Protein AF-G5SKG4-F1 (afdb_monomer_lite)

Radius of gyration: 15.86 Å; chains: 1; bounding box: 27×41×28 Å

Organism: NCBI:txid913086

Structure (mmCIF, N/CA/C/O backbone):
data_AF-G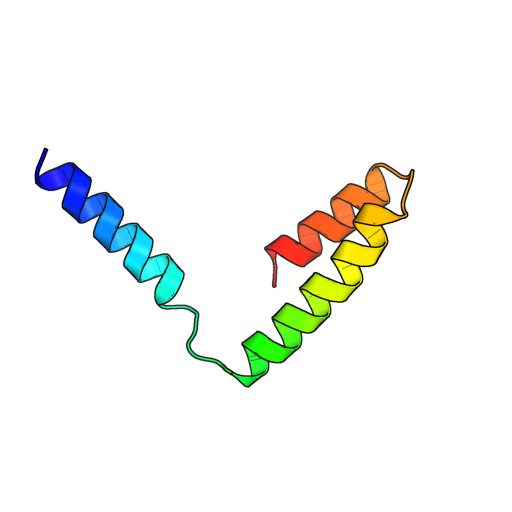5SKG4-F1
#
_entry.id   AF-G5SKG4-F1
#
loop_
_atom_site.group_PDB
_atom_site.id
_atom_site.type_symbol
_atom_site.label_atom_id
_atom_site.label_alt_id
_atom_site.label_comp_id
_atom_site.label_asym_id
_atom_site.label_entity_id
_atom_site.label_seq_id
_atom_site.pdbx_PDB_ins_code
_atom_site.Cartn_x
_atom_site.Cartn_y
_atom_site.Cartn_z
_atom_site.occupancy
_atom_site.B_iso_or_equiv
_atom_site.auth_seq_id
_atom_site.auth_comp_id
_atom_site.auth_asym_id
_atom_site.auth_atom_id
_atom_site.pdbx_PDB_model_num
ATOM 1 N N . MET A 1 1 ? 9.802 33.511 3.376 1.00 53.91 1 MET A N 1
ATOM 2 C CA . MET A 1 1 ? 8.777 32.976 2.452 1.00 53.91 1 MET A CA 1
ATOM 3 C C . MET A 1 1 ? 9.363 32.377 1.166 1.00 53.91 1 MET A C 1
ATOM 5 O O . MET A 1 1 ? 9.030 31.244 0.867 1.00 53.91 1 MET A O 1
ATOM 9 N N . ARG A 1 2 ? 10.311 33.024 0.462 1.00 58.84 2 ARG A N 1
ATOM 10 C CA . ARG A 1 2 ? 10.998 32.442 -0.724 1.00 58.84 2 ARG A CA 1
ATOM 11 C C . ARG A 1 2 ? 11.777 31.131 -0.489 1.00 58.84 2 ARG A C 1
ATOM 13 O O . ARG A 1 2 ? 11.768 30.256 -1.338 1.00 58.84 2 ARG A O 1
ATOM 20 N N . LYS A 1 3 ? 12.415 30.975 0.678 1.00 57.72 3 LYS A N 1
ATOM 21 C CA . LYS A 1 3 ? 13.200 29.773 1.031 1.00 57.72 3 LYS A CA 1
ATOM 22 C C . LYS A 1 3 ? 12.321 28.524 1.225 1.00 57.72 3 LYS A C 1
ATOM 24 O O . LYS A 1 3 ? 12.689 27.448 0.782 1.00 57.72 3 LYS A O 1
ATOM 29 N N . SER A 1 4 ? 11.148 28.688 1.839 1.00 61.12 4 SER A N 1
ATOM 30 C CA . SER A 1 4 ? 10.193 27.597 2.086 1.00 61.12 4 SER A CA 1
ATOM 31 C C . SER A 1 4 ? 9.474 27.160 0.809 1.00 61.12 4 SER A C 1
ATOM 33 O O . SER A 1 4 ? 9.260 25.973 0.610 1.00 61.12 4 SER A O 1
ATOM 35 N N . LEU A 1 5 ? 9.165 28.105 -0.085 1.00 59.41 5 LEU A N 1
ATOM 36 C CA . LEU A 1 5 ? 8.573 27.802 -1.392 1.00 59.41 5 LEU A CA 1
ATOM 37 C C . LEU A 1 5 ? 9.528 27.007 -2.289 1.00 59.41 5 LEU A C 1
ATOM 39 O O . LEU A 1 5 ? 9.100 26.051 -2.922 1.00 59.41 5 LEU A O 1
ATOM 43 N N . LEU A 1 6 ? 10.821 27.349 -2.297 1.00 67.62 6 LEU A N 1
ATOM 44 C CA . LEU A 1 6 ? 11.830 26.577 -3.030 1.00 67.62 6 LEU A CA 1
ATOM 45 C C . LEU A 1 6 ? 12.022 25.172 -2.446 1.00 67.62 6 LEU A C 1
ATOM 47 O O . LEU A 1 6 ? 12.203 24.226 -3.202 1.00 67.62 6 LEU A O 1
ATOM 51 N N . ALA A 1 7 ? 11.936 25.022 -1.121 1.00 64.25 7 ALA A N 1
ATOM 52 C CA . ALA A 1 7 ? 11.997 23.711 -0.478 1.00 64.25 7 ALA A CA 1
ATOM 53 C C . ALA A 1 7 ? 10.790 22.832 -0.847 1.00 64.25 7 ALA A C 1
ATOM 55 O O . ALA A 1 7 ? 10.965 21.659 -1.153 1.00 64.25 7 ALA A O 1
ATOM 56 N N . ILE A 1 8 ? 9.581 23.401 -0.884 1.00 65.19 8 ILE A N 1
ATOM 57 C CA . ILE A 1 8 ? 8.376 22.678 -1.313 1.00 65.19 8 ILE A CA 1
ATOM 58 C C . ILE A 1 8 ? 8.471 22.315 -2.797 1.00 65.19 8 ILE A C 1
ATOM 60 O O . ILE A 1 8 ? 8.207 21.175 -3.148 1.00 65.19 8 ILE A O 1
ATOM 64 N N . LEU A 1 9 ? 8.920 23.236 -3.657 1.00 64.38 9 LEU A N 1
ATOM 65 C CA . LEU A 1 9 ? 9.119 22.962 -5.084 1.00 64.38 9 LEU A CA 1
ATOM 66 C C . LEU A 1 9 ? 10.139 21.834 -5.315 1.00 64.38 9 LEU A C 1
ATOM 68 O O . LEU A 1 9 ? 9.891 20.960 -6.137 1.00 64.38 9 LEU A O 1
ATOM 72 N N . ALA A 1 10 ? 11.249 21.829 -4.571 1.00 59.66 10 ALA A N 1
ATOM 73 C CA . ALA A 1 10 ? 12.281 20.797 -4.664 1.00 59.66 10 ALA A CA 1
ATOM 74 C C . ALA A 1 10 ? 11.781 19.422 -4.187 1.00 59.66 10 ALA A C 1
ATOM 76 O O . ALA A 1 10 ? 12.083 18.401 -4.804 1.00 59.66 10 ALA A O 1
ATOM 77 N N . VAL A 1 11 ? 10.975 19.395 -3.123 1.00 59.06 11 VAL A N 1
ATOM 78 C CA . VAL A 1 11 ? 10.307 18.174 -2.648 1.00 59.06 11 VAL A CA 1
ATOM 79 C C . VAL A 1 11 ? 9.279 17.688 -3.671 1.00 59.06 11 VAL A C 1
ATOM 81 O O . VAL A 1 11 ? 9.249 16.500 -3.974 1.00 59.06 11 VAL A O 1
ATOM 84 N N . SER A 1 12 ? 8.506 18.592 -4.278 1.00 55.12 12 SER A N 1
ATOM 85 C CA . SER A 1 12 ? 7.573 18.242 -5.351 1.00 55.12 12 SER A CA 1
ATOM 86 C C . SER A 1 12 ? 8.305 17.666 -6.564 1.00 55.12 12 SER A C 1
ATOM 88 O O . SER A 1 12 ? 7.905 16.627 -7.075 1.00 55.12 12 SER A O 1
ATOM 90 N N . SER A 1 13 ? 9.421 18.262 -6.996 1.00 56.62 13 SER A N 1
ATOM 91 C CA . SER A 1 13 ? 10.208 17.724 -8.115 1.00 56.62 13 SER A CA 1
ATOM 92 C C . SER A 1 13 ? 10.883 16.386 -7.806 1.00 56.62 13 SER A C 1
ATOM 94 O O . SER A 1 13 ? 11.100 15.602 -8.721 1.00 56.62 13 SER A O 1
ATOM 96 N N . LEU A 1 14 ? 11.194 16.102 -6.537 1.00 53.03 14 LEU A N 1
ATOM 97 C CA . LEU A 1 14 ? 11.760 14.814 -6.129 1.00 53.03 14 LEU A CA 1
ATOM 98 C C . LEU A 1 14 ? 10.711 13.693 -6.193 1.00 53.03 14 LEU A C 1
ATOM 100 O O . LEU A 1 14 ? 11.040 12.581 -6.586 1.00 53.03 14 LEU A O 1
ATOM 104 N N . VAL A 1 15 ? 9.450 14.002 -5.871 1.00 56.75 15 VAL A N 1
ATOM 105 C CA . VAL A 1 15 ? 8.320 13.059 -5.962 1.00 56.75 15 VAL A CA 1
ATOM 106 C C . VAL A 1 15 ? 7.880 12.829 -7.413 1.00 56.75 15 VAL A C 1
ATOM 108 O O . VAL A 1 15 ? 7.490 11.723 -7.761 1.00 56.75 15 VAL A O 1
ATOM 111 N N . PHE A 1 16 ? 7.990 13.833 -8.290 1.00 53.34 16 PHE A N 1
ATOM 112 C CA . PHE A 1 16 ? 7.738 13.656 -9.730 1.00 53.34 16 PHE A CA 1
ATOM 113 C C . PHE A 1 16 ? 8.935 13.060 -10.497 1.00 53.34 16 PHE A C 1
ATOM 115 O O . PHE A 1 16 ? 8.767 12.581 -11.616 1.00 53.34 16 PHE A O 1
ATOM 122 N N . GLY A 1 17 ? 10.137 13.066 -9.911 1.00 50.81 17 GLY A N 1
ATOM 123 C CA . GLY A 1 17 ? 11.362 12.536 -10.518 1.00 50.81 17 GLY A CA 1
ATOM 124 C C . GLY A 1 17 ? 11.459 11.007 -10.554 1.00 50.81 17 GLY A C 1
ATOM 125 O O . GLY A 1 17 ? 12.332 10.482 -11.239 1.00 50.81 17 GLY A O 1
ATOM 126 N N . SER A 1 18 ? 10.570 10.287 -9.861 1.00 52.75 18 SER A N 1
ATOM 127 C CA . SER A 1 18 ? 10.495 8.818 -9.893 1.00 52.75 18 SER A CA 1
ATOM 128 C C . SER A 1 18 ? 9.577 8.265 -10.991 1.00 52.75 18 SER A C 1
ATOM 130 O O . SER A 1 18 ? 9.505 7.055 -11.160 1.00 52.75 18 SER A O 1
ATOM 132 N N . ALA A 1 19 ? 8.920 9.112 -11.790 1.00 53.88 19 ALA A N 1
ATOM 133 C CA . ALA A 1 19 ? 7.986 8.687 -12.842 1.00 53.88 19 ALA A CA 1
ATOM 134 C C . ALA A 1 19 ? 8.659 8.171 -14.142 1.00 53.88 19 ALA A C 1
ATOM 136 O O . ALA A 1 19 ? 8.042 8.177 -15.205 1.00 53.88 19 ALA A O 1
ATOM 137 N N . VAL A 1 20 ? 9.933 7.758 -14.096 1.00 54.38 20 VAL A N 1
ATOM 138 C CA . VAL A 1 20 ? 10.769 7.458 -15.283 1.00 54.38 20 VAL A CA 1
ATOM 139 C C . VAL A 1 20 ? 10.840 5.960 -15.610 1.00 54.38 20 VAL A C 1
ATOM 141 O O . VAL A 1 20 ? 11.808 5.500 -16.196 1.00 54.38 20 VAL A O 1
ATOM 144 N N . PHE A 1 21 ? 9.811 5.168 -15.317 1.00 5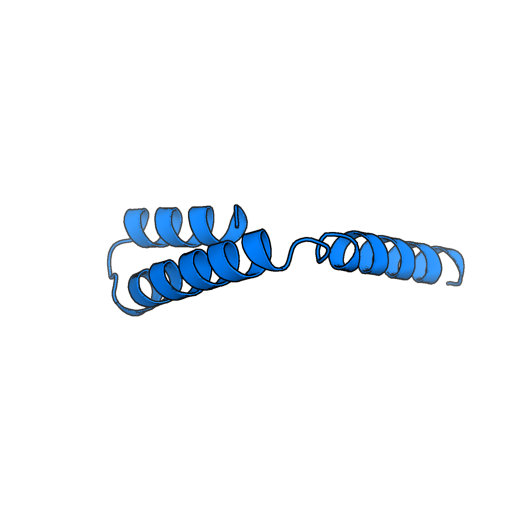6.88 21 PHE A N 1
ATOM 145 C CA . PHE A 1 21 ? 9.762 3.789 -15.813 1.00 56.88 21 PHE A CA 1
ATOM 146 C C . PHE A 1 21 ? 8.327 3.415 -16.160 1.00 56.88 21 PHE A C 1
ATOM 148 O O . PHE A 1 21 ? 7.555 3.055 -15.291 1.00 56.88 21 PHE A O 1
ATOM 155 N N . ALA A 1 22 ? 7.950 3.508 -17.435 1.00 57.53 22 ALA A N 1
ATOM 156 C CA . ALA A 1 22 ? 6.598 3.156 -17.878 1.00 57.53 22 ALA A CA 1
ATOM 157 C C . ALA A 1 22 ? 6.226 1.684 -17.585 1.00 57.53 22 ALA A C 1
ATOM 159 O O . ALA A 1 22 ? 5.061 1.413 -17.336 1.00 57.53 22 ALA A O 1
ATOM 160 N N . ALA A 1 23 ? 7.204 0.767 -17.569 1.00 58.44 23 ALA A N 1
ATOM 161 C CA . ALA A 1 23 ? 6.995 -0.634 -17.185 1.00 58.44 23 ALA A CA 1
ATOM 162 C C . ALA A 1 23 ? 6.811 -0.805 -15.665 1.00 58.44 23 ALA A C 1
ATOM 164 O O . ALA A 1 23 ? 5.855 -1.431 -15.234 1.00 58.44 23 ALA A O 1
ATOM 165 N N . ASP A 1 24 ? 7.670 -0.167 -14.860 1.00 69.19 24 ASP A N 1
ATOM 166 C CA . ASP A 1 24 ? 7.547 -0.156 -13.391 1.00 69.19 24 ASP A CA 1
ATOM 167 C C . ASP A 1 24 ? 6.242 0.541 -12.964 1.00 69.19 24 ASP A C 1
ATOM 169 O O . ASP A 1 24 ? 5.575 0.114 -12.038 1.00 69.19 24 ASP A O 1
ATOM 173 N N . LEU A 1 25 ? 5.811 1.566 -13.707 1.00 78.50 25 LEU A N 1
ATOM 174 C CA . LEU A 1 25 ? 4.553 2.269 -13.476 1.00 78.50 25 LEU A CA 1
ATOM 175 C C . LEU A 1 25 ? 3.325 1.396 -13.765 1.00 78.50 25 LEU A C 1
ATOM 177 O O . LEU A 1 25 ? 2.350 1.491 -13.026 1.00 78.50 25 LEU A O 1
ATOM 181 N N . GLU A 1 26 ? 3.341 0.585 -14.826 1.00 83.25 26 GLU A N 1
ATOM 182 C CA . GLU A 1 26 ? 2.254 -0.358 -15.126 1.00 83.25 26 GLU A CA 1
ATOM 183 C C . GLU A 1 26 ? 2.160 -1.431 -14.033 1.00 83.25 26 GLU A C 1
ATOM 185 O O . GLU A 1 26 ? 1.097 -1.596 -13.431 1.00 83.25 26 GLU A O 1
ATOM 190 N N . ASP A 1 27 ? 3.293 -2.039 -13.670 1.00 85.38 27 ASP A N 1
ATOM 191 C CA . ASP A 1 27 ? 3.375 -3.019 -12.584 1.00 85.38 27 ASP A CA 1
ATOM 192 C C . ASP A 1 27 ? 2.940 -2.414 -11.230 1.00 85.38 27 ASP A C 1
ATOM 194 O O . ASP A 1 27 ? 2.175 -3.025 -10.477 1.00 85.38 27 ASP A O 1
ATOM 198 N N . ASN A 1 28 ? 3.351 -1.179 -10.922 1.00 87.12 28 ASN A N 1
ATOM 199 C CA . ASN A 1 28 ? 2.968 -0.479 -9.692 1.00 87.12 28 ASN A CA 1
ATOM 200 C C . ASN A 1 28 ? 1.477 -0.125 -9.672 1.00 87.12 28 ASN A C 1
ATOM 202 O O . ASN A 1 28 ? 0.837 -0.215 -8.622 1.00 87.12 28 ASN A O 1
ATOM 206 N N . MET A 1 29 ? 0.897 0.240 -10.818 1.00 88.06 29 MET A N 1
ATOM 207 C CA . MET A 1 29 ? -0.541 0.493 -10.944 1.00 88.06 29 MET A CA 1
ATOM 208 C C . MET A 1 29 ? -1.365 -0.786 -10.765 1.00 88.06 29 MET A C 1
ATOM 210 O O . MET A 1 29 ? -2.411 -0.740 -10.110 1.00 88.06 29 MET A O 1
ATOM 214 N N . ASP A 1 30 ? -0.888 -1.925 -11.263 1.00 90.25 30 ASP A N 1
ATOM 215 C CA . ASP A 1 30 ? -1.519 -3.228 -11.040 1.00 90.25 30 ASP A CA 1
ATOM 216 C C . ASP A 1 30 ? -1.462 -3.632 -9.561 1.00 90.25 30 ASP A C 1
ATOM 218 O O . ASP A 1 30 ? -2.490 -3.982 -8.967 1.00 90.25 30 ASP A O 1
ATOM 222 N N . ILE A 1 31 ? -0.298 -3.473 -8.917 1.00 89.81 31 ILE A N 1
ATOM 223 C CA . ILE A 1 31 ? -0.138 -3.689 -7.471 1.00 89.81 31 ILE A CA 1
ATOM 224 C C . ILE A 1 31 ? -1.095 -2.784 -6.685 1.00 89.81 31 ILE A C 1
ATOM 226 O O . ILE A 1 31 ? -1.734 -3.236 -5.727 1.00 89.81 31 ILE A O 1
ATOM 230 N N . LEU A 1 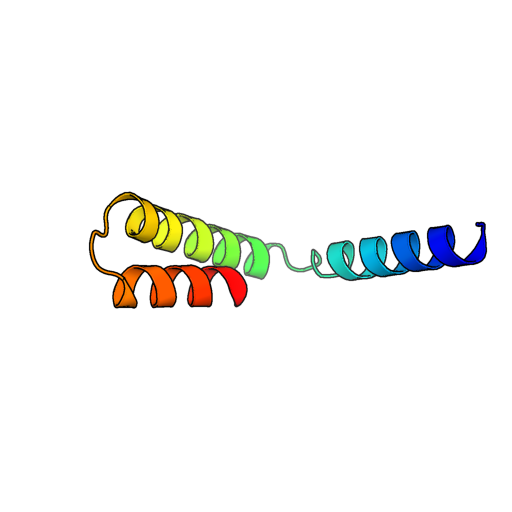32 ? -1.226 -1.515 -7.073 1.00 89.50 32 LEU A N 1
ATOM 231 C CA . LEU A 1 32 ? -2.114 -0.566 -6.412 1.00 89.50 32 LEU A CA 1
ATOM 232 C C . LEU A 1 32 ? -3.587 -0.983 -6.550 1.00 89.50 32 LEU A C 1
ATOM 234 O O . LEU A 1 32 ? -4.311 -1.010 -5.553 1.00 89.50 32 LEU A O 1
ATOM 238 N N . ASN A 1 33 ? -4.017 -1.356 -7.756 1.00 91.38 33 ASN A N 1
ATOM 239 C CA . ASN A 1 33 ? -5.387 -1.772 -8.061 1.00 91.38 33 ASN A CA 1
ATOM 240 C C . ASN A 1 33 ? -5.792 -3.047 -7.310 1.00 91.38 33 ASN A C 1
ATOM 242 O O . ASN A 1 33 ? -6.888 -3.132 -6.752 1.00 91.38 33 ASN A O 1
ATOM 246 N N . ASP A 1 34 ? -4.911 -4.042 -7.258 1.00 92.00 34 ASP A N 1
ATOM 247 C CA . ASP A 1 34 ? -5.218 -5.306 -6.596 1.00 92.00 34 ASP A CA 1
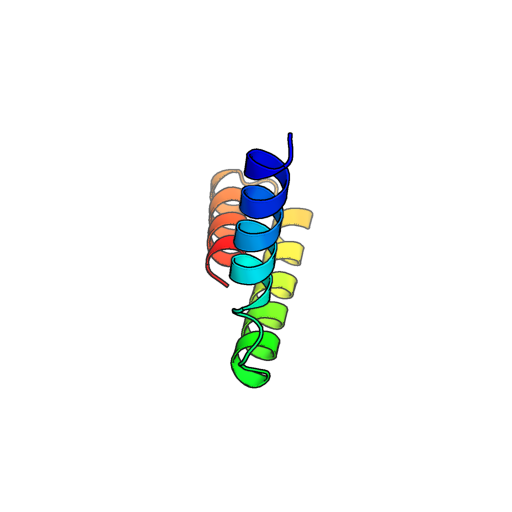ATOM 248 C C . ASP A 1 34 ? -5.283 -5.172 -5.077 1.00 92.00 34 ASP A C 1
ATOM 250 O O . ASP A 1 34 ? -6.191 -5.720 -4.448 1.00 92.00 34 ASP A O 1
ATOM 254 N N . ASN A 1 35 ? -4.390 -4.382 -4.476 1.00 90.75 35 ASN A N 1
ATOM 255 C CA . ASN A 1 35 ? -4.443 -4.133 -3.037 1.00 90.75 35 ASN A CA 1
ATOM 256 C C . ASN A 1 35 ? -5.605 -3.206 -2.648 1.00 90.75 35 ASN A C 1
ATOM 258 O O . ASN A 1 35 ? -6.173 -3.385 -1.571 1.00 90.75 35 ASN A O 1
ATOM 262 N N . LEU A 1 36 ? -6.030 -2.284 -3.518 1.00 91.31 36 LEU A N 1
ATOM 263 C CA . LEU A 1 36 ? -7.207 -1.448 -3.269 1.00 91.31 36 LEU A CA 1
ATOM 264 C C . LEU A 1 36 ? -8.492 -2.285 -3.173 1.00 91.31 36 LEU A C 1
ATOM 266 O O . LEU A 1 36 ? -9.278 -2.102 -2.245 1.00 91.31 36 LEU A O 1
ATOM 270 N N . LYS A 1 37 ? -8.666 -3.282 -4.051 1.00 91.81 37 LYS A N 1
ATOM 271 C CA . LYS A 1 37 ? -9.797 -4.227 -3.969 1.00 91.81 37 LYS A CA 1
ATOM 272 C C . LYS A 1 37 ? -9.820 -4.997 -2.647 1.00 91.81 37 LYS A C 1
ATOM 274 O O . LYS A 1 37 ? -10.897 -5.354 -2.175 1.00 91.81 37 LYS A O 1
ATOM 279 N N . VAL A 1 38 ? -8.649 -5.296 -2.077 1.00 90.50 38 VAL A N 1
ATOM 280 C CA . VAL A 1 38 ? -8.536 -5.953 -0.766 1.00 90.50 38 VAL A CA 1
ATOM 281 C C . VAL A 1 38 ? -8.941 -4.985 0.338 1.00 90.50 38 VAL A C 1
ATOM 283 O O . VAL A 1 38 ? -9.768 -5.347 1.164 1.00 90.50 38 VAL A O 1
ATOM 286 N N . VAL A 1 39 ? -8.427 -3.752 0.320 1.00 90.62 39 VAL A N 1
ATOM 287 C CA . VAL A 1 39 ? -8.778 -2.686 1.277 1.00 90.62 39 VAL A CA 1
ATOM 288 C C . VAL A 1 39 ? -10.288 -2.437 1.325 1.00 90.62 39 VAL A C 1
ATOM 290 O O . VAL A 1 39 ? -10.841 -2.287 2.408 1.00 90.62 39 VAL A O 1
ATOM 293 N N . GLU A 1 40 ? -10.959 -2.420 0.172 1.00 89.25 40 GLU A N 1
ATOM 294 C CA . GLU A 1 40 ? -12.404 -2.165 0.083 1.00 89.25 40 GLU A CA 1
ATOM 295 C C . GLU A 1 40 ? -13.276 -3.313 0.605 1.00 89.25 40 GLU A C 1
ATOM 297 O O . GLU A 1 40 ? -14.428 -3.089 0.971 1.00 89.25 40 GLU A O 1
ATOM 302 N N . LYS A 1 41 ? -12.758 -4.544 0.596 1.00 91.81 41 LYS A N 1
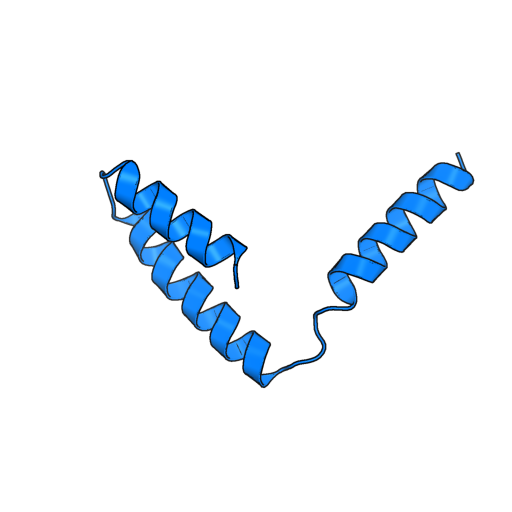ATOM 303 C CA . LYS A 1 41 ? -13.541 -5.758 0.880 1.00 91.81 41 LYS A CA 1
ATOM 304 C C . LYS A 1 41 ? -13.145 -6.460 2.172 1.00 91.81 41 LYS A C 1
ATOM 306 O O . LYS A 1 41 ? -13.852 -7.373 2.586 1.00 91.81 41 LYS A O 1
ATOM 311 N N . THR A 1 42 ? -12.000 -6.117 2.759 1.00 88.62 42 THR A N 1
ATOM 312 C CA . THR A 1 42 ? -11.490 -6.791 3.953 1.00 88.62 42 THR A CA 1
ATOM 313 C C . THR A 1 42 ? -12.029 -6.142 5.223 1.00 88.62 42 THR A C 1
ATOM 315 O O . THR A 1 42 ? -11.888 -4.941 5.441 1.00 88.62 42 THR A O 1
ATOM 318 N N . ASP A 1 43 ? -12.577 -6.966 6.110 1.00 88.25 43 ASP A N 1
ATOM 319 C CA . ASP A 1 43 ? -12.938 -6.579 7.479 1.00 88.25 43 ASP A CA 1
ATOM 320 C C . ASP A 1 43 ? -11.794 -6.867 8.476 1.00 88.25 43 ASP A C 1
ATOM 322 O O . ASP A 1 43 ? -11.919 -6.677 9.689 1.00 88.25 43 ASP A O 1
ATOM 326 N N . SER A 1 44 ? -10.652 -7.352 7.975 1.00 89.88 44 SER A N 1
ATOM 327 C CA . SER A 1 44 ? -9.511 -7.800 8.768 1.00 89.88 44 SER A CA 1
ATOM 328 C C . SER A 1 44 ? -8.435 -6.715 8.845 1.00 89.88 44 SER A C 1
ATOM 330 O O . SER A 1 44 ? -7.714 -6.432 7.888 1.00 89.88 44 SER A O 1
ATOM 332 N N . ALA A 1 45 ? -8.266 -6.126 10.031 1.00 87.06 45 ALA A N 1
ATOM 333 C CA . ALA A 1 45 ? -7.235 -5.121 10.309 1.00 87.06 45 ALA A CA 1
ATOM 334 C C . ALA A 1 45 ? -5.791 -5.516 9.902 1.00 87.06 45 ALA A C 1
ATOM 336 O O . ALA A 1 45 ? -5.075 -4.659 9.368 1.00 87.06 45 ALA A O 1
ATOM 337 N N . PRO A 1 46 ? -5.308 -6.759 10.123 1.00 91.62 46 PRO A N 1
ATOM 338 C CA . PRO A 1 46 ? -3.974 -7.145 9.662 1.00 91.62 46 PRO A CA 1
ATOM 339 C C . PRO A 1 46 ? -3.868 -7.223 8.131 1.00 91.62 46 PRO A C 1
ATOM 341 O O . PRO A 1 46 ? -2.826 -6.857 7.584 1.00 91.62 46 PRO A O 1
ATOM 344 N N . GLU A 1 47 ? -4.929 -7.638 7.436 1.00 85.69 47 GLU A N 1
ATOM 345 C CA . GLU A 1 47 ? -4.961 -7.697 5.968 1.00 85.69 47 GLU A CA 1
ATOM 346 C C . GLU A 1 47 ? -5.010 -6.302 5.353 1.00 85.69 47 GLU A C 1
ATOM 348 O O . GLU A 1 47 ? -4.248 -6.014 4.430 1.00 85.69 47 GLU A O 1
ATOM 353 N N . LEU A 1 48 ? -5.810 -5.406 5.934 1.00 91.19 48 LEU A N 1
ATOM 354 C CA . LEU A 1 48 ? -5.855 -3.996 5.563 1.00 91.19 48 LEU A CA 1
ATOM 355 C C . LEU A 1 48 ? -4.465 -3.355 5.664 1.00 91.19 48 LEU A C 1
ATOM 357 O O . LEU A 1 48 ? -3.988 -2.707 4.732 1.00 91.19 48 LEU A O 1
ATOM 361 N N . LYS A 1 49 ? -3.772 -3.578 6.788 1.00 91.19 49 LYS A N 1
ATOM 362 C CA . LYS A 1 49 ? -2.414 -3.065 6.996 1.00 91.19 49 LYS A CA 1
ATOM 363 C C . LYS A 1 49 ? -1.430 -3.632 5.972 1.00 91.19 49 LYS A C 1
ATOM 365 O O . LYS A 1 49 ? -0.585 -2.890 5.468 1.00 91.19 49 LYS A O 1
ATOM 370 N N . ALA A 1 50 ? -1.512 -4.926 5.675 1.00 91.75 50 ALA A N 1
ATOM 371 C CA . ALA A 1 50 ? -0.640 -5.564 4.696 1.00 91.75 50 ALA A CA 1
ATOM 372 C C . ALA A 1 50 ? -0.866 -5.0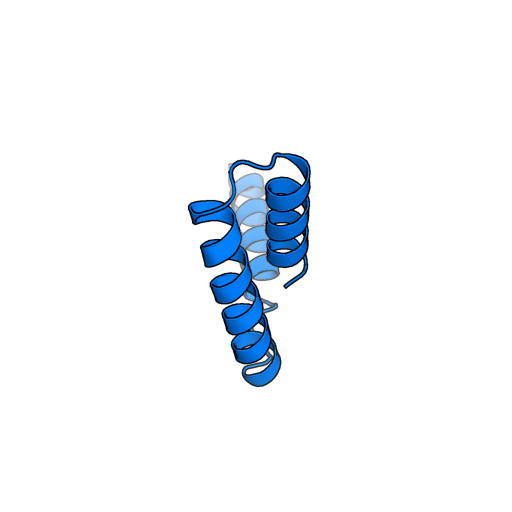04 3.282 1.00 91.75 50 ALA A C 1
ATOM 374 O O . ALA A 1 50 ? 0.109 -4.684 2.603 1.00 91.75 50 ALA A O 1
ATOM 375 N N . ALA A 1 51 ? -2.124 -4.823 2.874 1.00 90.25 51 ALA A N 1
ATOM 376 C CA . ALA A 1 51 ? -2.487 -4.254 1.579 1.00 90.25 51 ALA A CA 1
ATOM 377 C C . ALA A 1 51 ? -1.979 -2.811 1.434 1.00 90.25 51 ALA A C 1
ATOM 379 O O . ALA A 1 51 ? -1.255 -2.503 0.491 1.00 90.25 51 ALA A O 1
ATOM 380 N N . LEU A 1 52 ? -2.228 -1.952 2.428 1.00 91.56 52 LEU A N 1
ATOM 381 C CA . LEU A 1 52 ? -1.730 -0.569 2.431 1.00 91.56 52 LEU A CA 1
ATOM 382 C C . LEU A 1 52 ? -0.196 -0.484 2.444 1.00 91.56 52 LEU A C 1
ATOM 384 O O . LEU A 1 52 ? 0.386 0.419 1.848 1.00 91.56 52 LEU A O 1
ATOM 388 N N . THR A 1 53 ? 0.478 -1.427 3.107 1.00 91.75 53 THR A N 1
ATOM 389 C CA . THR A 1 53 ? 1.949 -1.475 3.115 1.00 91.75 53 THR A CA 1
ATOM 390 C C . THR A 1 53 ? 2.499 -1.833 1.736 1.00 91.75 53 THR A C 1
ATOM 392 O O . THR A 1 53 ? 3.488 -1.240 1.316 1.00 91.75 53 THR A O 1
ATOM 395 N N . LYS A 1 54 ? 1.842 -2.749 1.014 1.00 89.69 54 LYS A N 1
ATOM 396 C CA . LYS A 1 54 ? 2.197 -3.089 -0.372 1.00 89.69 54 LYS A CA 1
ATOM 397 C C . LYS A 1 54 ? 1.947 -1.917 -1.323 1.00 89.69 54 LYS A C 1
ATOM 399 O O . LYS A 1 54 ? 2.831 -1.595 -2.102 1.00 89.69 54 LYS A O 1
ATOM 404 N N . MET A 1 55 ? 0.818 -1.219 -1.181 1.00 89.25 55 MET A N 1
ATOM 405 C CA . MET A 1 55 ? 0.501 -0.010 -1.963 1.00 89.25 55 MET A CA 1
ATOM 406 C C . MET A 1 55 ? 1.495 1.136 -1.751 1.00 89.25 55 MET A C 1
ATOM 408 O O . MET A 1 55 ? 1.642 1.979 -2.620 1.00 89.25 55 MET A O 1
ATOM 412 N N . ARG A 1 56 ? 2.152 1.197 -0.587 1.00 86.62 56 ARG A N 1
ATOM 413 C CA . ARG A 1 56 ? 3.183 2.201 -0.288 1.00 86.62 56 ARG A CA 1
ATOM 414 C C . ARG A 1 56 ? 4.558 1.845 -0.871 1.00 86.62 56 ARG A C 1
ATOM 416 O O . ARG A 1 56 ? 5.421 2.716 -0.935 1.00 86.62 56 ARG A O 1
ATOM 423 N N . ALA A 1 57 ? 4.793 0.563 -1.142 1.00 84.50 57 ALA A N 1
ATOM 424 C CA . ALA A 1 57 ? 6.070 0.053 -1.631 1.00 84.50 57 ALA A CA 1
ATOM 425 C C . ALA A 1 57 ? 6.144 -0.010 -3.165 1.00 84.50 57 ALA A C 1
ATOM 427 O O . ALA A 1 57 ? 7.255 -0.041 -3.687 1.00 84.50 57 ALA A O 1
ATOM 428 N N . ALA A 1 58 ? 4.983 -0.051 -3.828 1.00 79.94 58 ALA A N 1
ATOM 429 C CA . ALA A 1 58 ? 4.817 0.289 -5.241 1.00 79.94 58 ALA A CA 1
ATOM 430 C C . ALA A 1 58 ? 5.051 1.794 -5.462 1.00 79.94 58 ALA A C 1
ATOM 432 O O . ALA A 1 58 ? 5.583 2.162 -6.531 1.00 79.94 58 ALA A O 1
#

Sequence (58 aa):
MRKSLLAILAVSSLVFGSAVFAADLEDNMDILNDNLKVVEKTDSAPELKAALTKMRAA

pLDDT: mean 76.21, std 15.54, range [50.81, 92.0]

Secondary structure (DSSP, 8-state):
-HHHHHHHHHHHHHHHTT---HHHHHHHHHHHHHHHHHHHH---HHHHHHHHHHHHH-

Foldseek 3Di:
DVVVVVVVVVVVVVVVVPPPDPPVVVVLVVLLVVLVVCCVPDPDPVSVVVSVVSNVVD